Protein AF-A0A382HW34-F1 (afdb_monomer_lite)

Sequence (183 aa):
MGYIGQAPAVAGVTSSDITDGTIVNADVNASAAVDYSKLAALSDGNILVGNGSNVAVSVNPSGDVDVTNAGVFSIASDSVINADIKSDAAIVMSKTALVGGTGLTLSTNTLNVDAAQTGITSIGTQTANLAVDNGYGVVIGTDTQETISIGDGSTDLVPELQVLGTAAADSSMLLAAFSTTAT

Secondary structure (DSSP, 8-state):
----SPPPP-PPPPGGGS-TT---TTTS-TT----GGGSPPPPTT-EEEE-TTS-EEEE---SSEEE-TT--EEEPTT---TTTS-TT----GGGSS--SSSS-B-SSSS-B--S--TT-S-----TT-S---SS------TT---------SSS--------EE-SSS-EE-------S---

pLDDT: mean 72.72, std 19.9, range [37.75, 96.94]

Structure (mmCIF, N/CA/C/O backbone):
data_AF-A0A382HW34-F1
#
_entry.id   AF-A0A382HW34-F1
#
loop_
_atom_site.group_PDB
_atom_site.id
_atom_site.type_symbol
_atom_site.label_atom_id
_atom_site.label_alt_id
_atom_site.label_comp_id
_atom_site.label_asym_id
_atom_site.label_entity_id
_atom_site.label_seq_id
_atom_site.pdbx_PDB_ins_code
_atom_site.Cartn_x
_atom_site.Cartn_y
_atom_site.Cartn_z
_atom_site.occupancy
_atom_site.B_iso_or_equiv
_atom_site.auth_seq_id
_atom_site.auth_comp_id
_atom_site.auth_asym_id
_atom_site.auth_atom_id
_atom_site.pdbx_PDB_model_num
ATOM 1 N N . MET A 1 1 ? 31.964 -12.209 -73.275 1.00 54.97 1 MET A N 1
ATOM 2 C CA . MET A 1 1 ? 32.898 -12.574 -72.191 1.00 54.97 1 MET A CA 1
ATOM 3 C C . MET A 1 1 ? 32.060 -12.983 -70.993 1.00 54.97 1 MET A C 1
ATOM 5 O O . MET A 1 1 ? 31.567 -12.117 -70.287 1.00 54.97 1 MET A O 1
ATOM 9 N N . GLY A 1 2 ? 31.758 -14.278 -70.876 1.00 65.12 2 GLY A N 1
ATOM 10 C CA . GLY A 1 2 ? 30.942 -14.807 -69.782 1.00 65.12 2 GLY A CA 1
ATOM 11 C C . GLY A 1 2 ? 31.762 -14.863 -68.498 1.00 65.12 2 GLY A C 1
ATOM 12 O O . GLY A 1 2 ? 32.912 -15.297 -68.527 1.00 65.12 2 GLY A O 1
ATOM 13 N N . TYR A 1 3 ? 31.191 -14.402 -67.391 1.00 64.56 3 TYR A N 1
ATOM 14 C CA . TYR A 1 3 ? 31.808 -14.541 -66.079 1.00 64.56 3 TYR A CA 1
ATOM 15 C C . TYR A 1 3 ? 31.852 -16.034 -65.710 1.00 64.56 3 TYR A C 1
ATOM 17 O O . TYR A 1 3 ? 30.815 -16.654 -65.504 1.00 64.56 3 TYR A O 1
ATOM 25 N N . ILE A 1 4 ? 33.056 -16.612 -65.667 1.00 71.88 4 ILE A N 1
ATOM 26 C CA . ILE A 1 4 ? 33.339 -18.006 -65.265 1.00 71.88 4 ILE A CA 1
ATOM 27 C C . ILE A 1 4 ? 33.775 -18.107 -63.790 1.00 71.88 4 ILE A C 1
ATOM 29 O O . ILE A 1 4 ? 34.580 -18.959 -63.430 1.00 71.88 4 ILE A O 1
ATOM 33 N N . GLY A 1 5 ? 33.272 -17.220 -62.928 1.00 72.31 5 GLY A N 1
ATOM 34 C CA . GLY A 1 5 ? 33.543 -17.226 -61.488 1.00 72.31 5 GLY A CA 1
ATOM 35 C C . GLY A 1 5 ? 32.264 -17.456 -60.691 1.00 72.31 5 GLY A C 1
ATOM 36 O O . GLY A 1 5 ? 31.205 -16.969 -61.083 1.00 72.31 5 GLY A O 1
ATOM 37 N N . GLN A 1 6 ? 32.359 -18.197 -59.582 1.00 70.06 6 GLN A N 1
ATOM 38 C CA . GLN A 1 6 ? 31.297 -18.302 -58.577 1.00 70.06 6 GLN A CA 1
ATOM 39 C C . GLN A 1 6 ? 30.787 -16.893 -58.246 1.00 70.06 6 GLN A C 1
ATOM 41 O O . GLN A 1 6 ? 31.601 -16.002 -57.999 1.00 70.06 6 GLN A O 1
ATOM 46 N N . ALA A 1 7 ? 29.464 -16.682 -58.277 1.00 67.81 7 ALA A N 1
ATOM 47 C CA . ALA A 1 7 ? 28.874 -15.419 -57.840 1.00 67.81 7 ALA A CA 1
ATOM 48 C C . ALA A 1 7 ? 29.482 -15.060 -56.473 1.00 67.81 7 ALA A C 1
ATOM 50 O O . ALA A 1 7 ? 29.518 -15.948 -55.613 1.00 67.81 7 ALA A O 1
ATOM 51 N N . PRO A 1 8 ? 30.025 -13.841 -56.284 1.00 68.56 8 PRO A N 1
ATOM 52 C CA . PRO A 1 8 ? 30.664 -13.480 -55.028 1.00 68.56 8 PRO A CA 1
ATOM 53 C C . PRO A 1 8 ? 29.684 -13.802 -53.905 1.00 68.56 8 PRO A C 1
ATOM 55 O O . PRO A 1 8 ? 28.520 -13.397 -53.972 1.00 68.56 8 PRO A O 1
ATOM 58 N N . ALA A 1 9 ? 30.127 -14.601 -52.928 1.00 71.62 9 ALA A N 1
ATOM 59 C CA . ALA A 1 9 ? 29.347 -14.814 -51.720 1.00 71.62 9 ALA A CA 1
ATOM 60 C C . ALA A 1 9 ? 28.945 -13.425 -51.226 1.00 71.62 9 ALA A C 1
ATOM 62 O O . ALA A 1 9 ? 29.810 -12.550 -51.151 1.00 71.62 9 ALA A O 1
ATOM 63 N N . VAL A 1 10 ? 27.648 -13.199 -50.995 1.00 70.75 10 VAL A N 1
ATOM 64 C CA . VAL A 1 10 ? 27.179 -11.923 -50.452 1.00 70.75 10 VAL A CA 1
ATOM 65 C C . VAL A 1 10 ? 27.975 -11.718 -49.175 1.00 70.75 10 VAL A C 1
ATOM 67 O O . VAL A 1 10 ? 27.804 -12.475 -48.219 1.00 70.75 10 VAL A O 1
ATOM 70 N N . ALA A 1 11 ? 28.926 -10.784 -49.205 1.00 78.38 11 ALA A N 1
ATOM 71 C CA . ALA A 1 11 ? 29.699 -10.456 -48.028 1.00 78.38 11 ALA A CA 1
ATOM 72 C C . ALA A 1 11 ? 28.677 -10.063 -46.961 1.00 78.38 11 ALA A C 1
ATOM 74 O O . ALA A 1 11 ? 27.787 -9.252 -47.226 1.00 78.38 11 ALA A O 1
ATOM 75 N N . GLY A 1 12 ? 28.726 -10.728 -45.806 1.00 84.81 12 GLY A N 1
ATOM 76 C CA . GLY A 1 12 ? 27.838 -10.379 -44.707 1.00 84.81 12 GLY A CA 1
ATOM 77 C C . GLY A 1 12 ? 28.055 -8.914 -44.347 1.00 84.81 12 GLY A C 1
ATOM 78 O O . GLY A 1 12 ? 29.192 -8.451 -44.359 1.00 84.81 12 GLY A O 1
ATOM 79 N N . VAL A 1 13 ? 26.975 -8.201 -44.035 1.00 89.38 13 VAL A N 1
ATOM 80 C CA . VAL A 1 13 ? 27.084 -6.850 -43.477 1.00 89.38 13 VAL A CA 1
ATOM 81 C C . VAL A 1 13 ? 27.833 -6.955 -42.150 1.00 89.38 13 VAL A C 1
ATOM 83 O O . VAL A 1 13 ? 27.421 -7.686 -41.247 1.00 89.38 13 VAL A O 1
ATOM 86 N N . THR A 1 14 ? 28.949 -6.251 -42.048 1.00 91.00 14 THR A N 1
ATOM 87 C CA . THR A 1 14 ? 29.763 -6.118 -40.839 1.00 91.00 14 THR A CA 1
ATOM 88 C C . THR A 1 14 ? 29.490 -4.776 -40.164 1.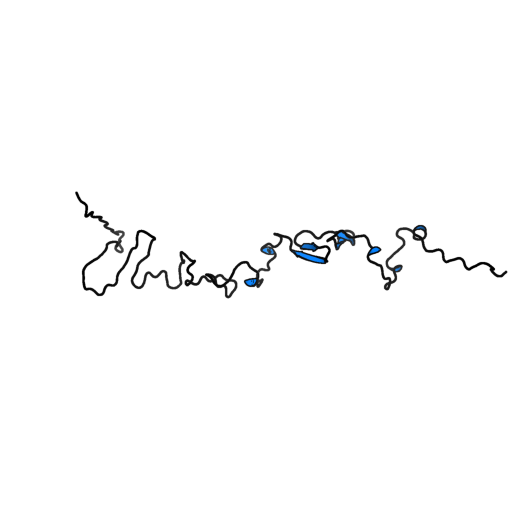00 91.00 14 THR A C 1
ATOM 90 O O . THR A 1 14 ? 28.904 -3.877 -40.763 1.00 91.00 14 THR A O 1
ATOM 93 N N . SER A 1 15 ? 29.951 -4.589 -38.923 1.00 88.69 15 SER A N 1
ATOM 94 C CA . SER A 1 15 ? 29.812 -3.295 -38.240 1.00 88.69 15 SER A CA 1
ATOM 95 C C . SER A 1 15 ? 30.482 -2.141 -38.996 1.00 88.69 15 SER A C 1
ATOM 97 O O . SER A 1 15 ? 30.024 -1.016 -38.871 1.00 88.69 15 SER A O 1
ATOM 99 N N . SER A 1 16 ? 31.523 -2.397 -39.802 1.00 90.81 16 SER A N 1
ATOM 100 C CA . SER A 1 16 ? 32.173 -1.360 -40.621 1.00 90.81 16 SER A CA 1
ATOM 101 C C . SER A 1 16 ? 31.359 -0.926 -41.839 1.00 90.81 16 SER A C 1
ATOM 103 O O . SER A 1 16 ? 31.616 0.146 -42.381 1.00 90.81 16 SER A O 1
ATOM 105 N N . ASP A 1 17 ? 30.385 -1.734 -42.265 1.00 92.56 17 ASP A N 1
ATOM 106 C CA . ASP A 1 17 ? 29.481 -1.387 -43.365 1.00 92.56 17 ASP A CA 1
ATOM 107 C C . ASP A 1 17 ? 28.319 -0.493 -42.888 1.00 92.56 17 ASP A C 1
ATOM 109 O O . ASP A 1 17 ? 27.605 0.089 -43.704 1.00 92.56 17 ASP A O 1
ATOM 113 N N . ILE A 1 18 ? 28.132 -0.362 -41.567 1.00 92.88 18 ILE A N 1
ATOM 114 C CA . ILE A 1 18 ? 27.118 0.490 -40.941 1.00 92.88 18 ILE A CA 1
ATOM 115 C C . ILE A 1 18 ? 27.802 1.771 -40.473 1.00 92.88 18 ILE A C 1
ATOM 117 O O . ILE A 1 18 ? 28.611 1.763 -39.551 1.00 92.88 18 ILE A O 1
ATOM 121 N N . THR A 1 19 ? 27.467 2.893 -41.104 1.00 94.81 19 THR A N 1
ATOM 122 C CA . THR A 1 19 ? 27.979 4.195 -40.662 1.00 94.81 19 THR A CA 1
ATOM 123 C C . THR A 1 19 ? 27.247 4.640 -39.390 1.00 94.81 19 THR A C 1
ATOM 125 O O . THR A 1 19 ? 26.013 4.634 -39.352 1.00 94.81 19 THR A O 1
ATOM 128 N N . ASP A 1 20 ? 27.988 5.054 -38.360 1.00 92.56 20 ASP A N 1
ATOM 129 C CA . ASP A 1 20 ? 27.429 5.505 -37.079 1.00 92.56 20 ASP A CA 1
ATOM 130 C C . ASP A 1 20 ? 26.340 6.576 -37.257 1.00 92.56 20 ASP A C 1
ATOM 132 O O . ASP A 1 20 ? 26.490 7.532 -38.019 1.00 92.56 20 ASP A O 1
ATOM 136 N N . GLY A 1 21 ? 25.223 6.410 -36.542 1.00 89.00 21 GLY A N 1
ATOM 137 C CA . GLY A 1 21 ? 24.107 7.362 -36.541 1.00 89.00 21 GLY A CA 1
ATOM 138 C C . GLY A 1 21 ? 23.279 7.427 -37.832 1.00 89.00 21 GLY A C 1
ATOM 139 O O . GLY A 1 21 ? 22.371 8.250 -37.905 1.00 89.00 21 GLY A O 1
ATOM 140 N N . THR A 1 22 ? 23.560 6.592 -38.842 1.00 94.50 22 THR A N 1
ATOM 141 C CA . THR A 1 22 ? 22.809 6.606 -40.116 1.00 94.50 22 THR A CA 1
ATOM 142 C C . THR A 1 22 ? 21.545 5.755 -40.107 1.00 94.50 22 THR A C 1
ATOM 144 O O . THR A 1 22 ? 20.641 6.030 -40.888 1.00 94.50 22 THR A O 1
ATOM 147 N N . ILE A 1 23 ? 21.457 4.772 -39.206 1.00 94.12 23 ILE A N 1
ATOM 148 C CA . ILE A 1 23 ? 20.256 3.952 -39.034 1.00 94.12 23 ILE A CA 1
ATOM 149 C C . ILE A 1 23 ? 19.183 4.761 -38.305 1.00 94.12 23 ILE A C 1
ATOM 151 O O . ILE A 1 23 ? 19.364 5.171 -37.156 1.00 94.12 23 ILE A O 1
ATOM 155 N N . VAL A 1 24 ? 18.044 4.941 -38.962 1.00 94.94 24 VAL A N 1
ATOM 156 C CA . VAL A 1 24 ? 16.843 5.578 -38.422 1.00 94.94 24 VAL A CA 1
ATOM 157 C C . VAL A 1 24 ? 15.692 4.573 -38.327 1.00 94.94 24 VAL A C 1
ATOM 159 O O . VAL A 1 24 ? 15.748 3.467 -38.858 1.00 94.94 24 VAL A O 1
ATOM 162 N N . ASN A 1 25 ? 14.589 4.959 -37.679 1.00 93.38 25 ASN A N 1
ATOM 163 C CA . ASN A 1 25 ? 13.413 4.089 -37.539 1.00 93.38 25 ASN A CA 1
ATOM 164 C C . ASN A 1 25 ? 12.845 3.606 -38.889 1.00 93.38 25 ASN A C 1
ATOM 166 O O . ASN A 1 25 ? 12.273 2.527 -38.954 1.00 93.38 25 ASN A O 1
ATOM 170 N N . ALA A 1 26 ? 13.006 4.390 -39.963 1.00 96.56 26 ALA A N 1
ATOM 171 C CA . ALA A 1 26 ? 12.556 4.006 -41.302 1.00 96.56 26 ALA A CA 1
ATOM 172 C C . ALA A 1 26 ? 13.349 2.828 -41.899 1.00 96.56 26 ALA A C 1
ATOM 174 O O . ALA A 1 26 ? 12.808 2.105 -42.734 1.00 96.56 26 ALA A O 1
ATOM 175 N N . ASP A 1 27 ? 14.596 2.620 -41.467 1.00 96.31 27 ASP A N 1
ATOM 176 C CA . ASP A 1 27 ? 15.432 1.506 -41.927 1.00 96.31 27 ASP A CA 1
ATOM 177 C C . ASP A 1 27 ? 15.062 0.189 -41.230 1.00 96.31 27 ASP A C 1
ATOM 179 O O . ASP A 1 27 ? 15.300 -0.900 -41.757 1.00 96.31 27 ASP A O 1
ATOM 183 N N . VAL A 1 28 ? 14.450 0.270 -40.044 1.00 95.50 28 VAL A N 1
ATOM 184 C CA . VAL A 1 28 ? 13.970 -0.898 -39.306 1.00 95.50 28 VAL A CA 1
ATOM 185 C C . VAL A 1 28 ? 12.592 -1.278 -39.832 1.00 95.50 28 VAL A C 1
ATOM 187 O O . VAL A 1 28 ? 11.605 -0.566 -39.653 1.00 95.50 28 VAL A O 1
ATOM 190 N N . ASN A 1 29 ? 12.509 -2.438 -40.483 1.00 96.69 29 ASN A N 1
ATOM 191 C CA . ASN A 1 29 ? 11.236 -2.975 -40.948 1.00 96.69 29 ASN A CA 1
ATOM 192 C C . ASN A 1 29 ? 10.256 -3.118 -39.768 1.00 96.69 29 ASN A C 1
ATOM 194 O O . ASN A 1 29 ? 10.613 -3.662 -38.727 1.00 96.69 29 ASN A O 1
ATOM 198 N N . ALA A 1 30 ? 9.002 -2.699 -39.945 1.00 95.62 30 ALA A N 1
ATOM 199 C CA . ALA A 1 30 ? 7.982 -2.782 -38.897 1.00 95.62 30 ALA A CA 1
ATOM 200 C C . ALA A 1 30 ? 7.707 -4.218 -38.395 1.00 95.62 30 ALA A C 1
ATOM 202 O O . ALA A 1 30 ? 7.209 -4.403 -37.290 1.00 95.62 30 ALA A O 1
ATOM 203 N N . SER A 1 31 ? 8.021 -5.239 -39.196 1.00 95.75 31 SER A N 1
ATOM 204 C CA . SER A 1 31 ? 7.933 -6.662 -38.846 1.00 95.75 31 SER A CA 1
ATOM 205 C C . SER A 1 31 ? 9.266 -7.263 -38.382 1.00 95.75 31 SER A C 1
ATOM 207 O O . SER A 1 31 ? 9.368 -8.483 -38.248 1.00 95.75 31 SER A O 1
ATOM 209 N N . ALA A 1 32 ? 10.305 -6.454 -38.164 1.00 96.50 32 ALA A N 1
ATOM 210 C CA . ALA A 1 32 ? 11.578 -6.943 -37.652 1.00 96.50 32 ALA A CA 1
ATOM 211 C C . ALA A 1 32 ? 11.413 -7.489 -36.223 1.00 96.50 32 ALA A C 1
ATOM 213 O O . ALA A 1 32 ? 11.028 -6.769 -35.304 1.00 96.50 32 ALA A O 1
ATOM 214 N N . ALA A 1 33 ? 11.761 -8.760 -36.023 1.00 95.69 33 ALA A N 1
ATOM 215 C CA . ALA A 1 33 ? 11.865 -9.362 -34.698 1.00 95.69 33 ALA A CA 1
ATOM 216 C C . ALA A 1 33 ? 13.237 -9.029 -34.087 1.00 95.69 33 ALA A C 1
ATOM 218 O O . ALA A 1 33 ? 14.224 -9.743 -34.287 1.00 95.69 33 ALA A O 1
ATOM 219 N N . VAL A 1 34 ? 13.324 -7.898 -33.385 1.00 94.62 34 VAL A N 1
ATOM 220 C CA . VAL A 1 34 ? 14.527 -7.530 -32.628 1.00 94.62 34 VAL A CA 1
ATOM 221 C C . VAL A 1 34 ? 14.522 -8.292 -31.306 1.00 94.62 34 VAL A C 1
ATOM 223 O O . VAL A 1 34 ? 13.777 -7.957 -30.390 1.00 94.62 34 VAL A O 1
ATOM 226 N N . AS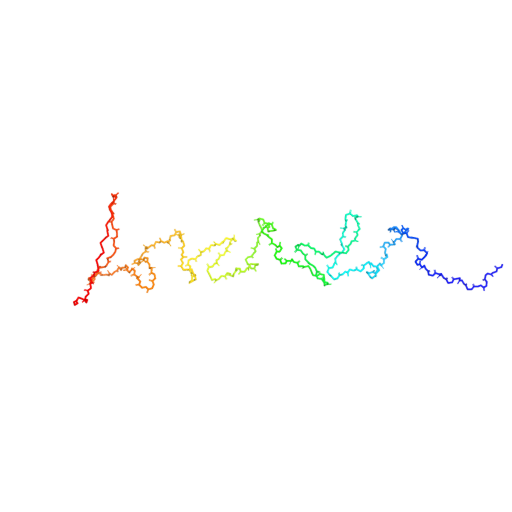P A 1 35 ? 15.344 -9.336 -31.220 1.00 94.81 35 ASP A N 1
ATOM 227 C CA . ASP A 1 35 ? 15.497 -10.122 -29.993 1.00 94.81 35 ASP A CA 1
ATOM 228 C C . ASP A 1 35 ? 15.945 -9.247 -28.816 1.00 94.81 35 ASP A C 1
ATOM 230 O O . ASP A 1 35 ? 16.795 -8.370 -28.972 1.00 94.81 35 ASP A O 1
ATOM 234 N N . TYR A 1 36 ? 15.451 -9.532 -27.608 1.00 89.44 36 TYR A N 1
ATOM 235 C CA . TYR A 1 36 ? 15.813 -8.764 -26.410 1.00 89.44 36 TYR A CA 1
ATOM 236 C C . TYR A 1 36 ? 17.315 -8.781 -26.102 1.00 89.44 36 TYR A C 1
ATOM 238 O O . TYR A 1 36 ? 17.840 -7.804 -25.582 1.00 89.44 36 TYR A O 1
ATOM 246 N N . SER A 1 37 ? 18.027 -9.847 -26.480 1.00 90.94 37 SER A N 1
ATOM 247 C CA . SER A 1 37 ? 19.488 -9.942 -26.351 1.00 90.94 37 SER A CA 1
ATOM 248 C C . SER A 1 37 ? 20.259 -8.954 -27.235 1.00 90.94 37 SER A C 1
ATOM 250 O O . SER A 1 37 ? 21.462 -8.786 -27.045 1.00 90.94 37 SER A O 1
ATOM 252 N N . LYS A 1 38 ? 19.589 -8.312 -28.201 1.00 92.25 38 LYS A N 1
ATOM 253 C CA . LYS A 1 38 ? 20.143 -7.247 -29.052 1.00 92.25 38 LYS A CA 1
ATOM 254 C C . LYS A 1 38 ? 19.898 -5.849 -28.473 1.00 92.25 38 LYS A C 1
ATOM 256 O O . LYS A 1 38 ? 20.447 -4.883 -28.996 1.00 92.25 38 LYS A O 1
ATOM 261 N N . LEU A 1 39 ? 19.079 -5.726 -27.427 1.00 91.81 39 LEU A N 1
ATOM 262 C CA . LEU A 1 39 ? 18.912 -4.484 -26.673 1.00 91.81 39 LEU A CA 1
ATOM 263 C C . LEU A 1 39 ? 20.025 -4.351 -25.624 1.00 91.81 39 LEU A C 1
ATOM 265 O O . LEU A 1 39 ? 20.738 -5.307 -25.320 1.00 91.81 39 LEU A O 1
ATOM 269 N N . ALA A 1 40 ? 20.166 -3.158 -25.045 1.00 90.50 40 ALA A N 1
ATOM 270 C CA . ALA A 1 40 ? 21.031 -2.980 -23.885 1.00 90.50 40 ALA A CA 1
ATOM 271 C C . ALA A 1 40 ? 20.553 -3.876 -22.728 1.00 90.50 40 ALA A C 1
ATOM 273 O O . ALA A 1 40 ? 19.358 -3.934 -22.436 1.00 90.50 40 ALA A O 1
ATOM 274 N N . ALA A 1 41 ? 21.491 -4.561 -22.069 1.00 91.56 41 ALA A N 1
ATOM 275 C CA . ALA A 1 41 ? 21.178 -5.410 -20.927 1.00 91.56 41 ALA A CA 1
ATOM 276 C C . ALA A 1 41 ? 20.559 -4.593 -19.779 1.00 91.56 41 ALA A C 1
ATOM 278 O O . ALA A 1 41 ? 20.967 -3.460 -19.508 1.00 91.56 41 ALA A O 1
ATOM 279 N N . LEU A 1 42 ? 19.594 -5.194 -19.085 1.00 94.38 42 LEU A N 1
ATOM 280 C CA . LEU A 1 42 ? 19.008 -4.652 -17.863 1.00 94.38 42 LEU A CA 1
ATOM 281 C C . LEU A 1 42 ? 19.597 -5.388 -16.662 1.00 94.38 42 LEU A C 1
ATOM 283 O O . LEU A 1 42 ? 19.747 -6.607 -16.701 1.00 94.38 42 LEU A O 1
ATOM 287 N N . SER A 1 43 ? 19.919 -4.647 -15.60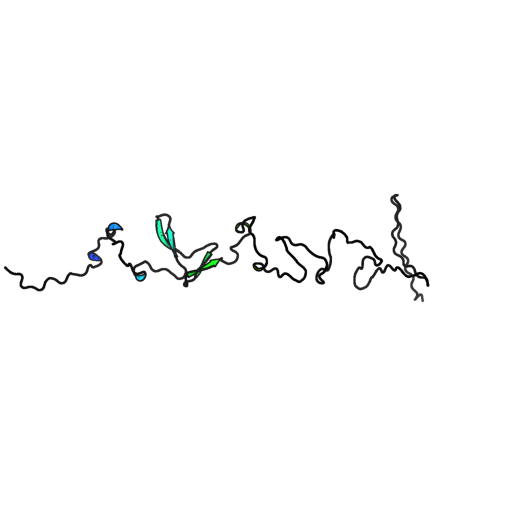4 1.00 94.50 43 SER A N 1
ATOM 288 C CA . SER A 1 43 ? 20.183 -5.252 -14.300 1.00 94.50 43 SER A CA 1
ATOM 289 C C . SER A 1 43 ? 18.890 -5.828 -13.717 1.00 94.50 43 SER A C 1
ATOM 291 O O . SER A 1 43 ? 17.793 -5.410 -14.089 1.00 94.50 43 SER A O 1
ATOM 293 N N . ASP A 1 44 ? 19.015 -6.762 -12.781 1.00 94.75 44 ASP A N 1
ATOM 294 C CA . ASP A 1 44 ? 17.882 -7.326 -12.047 1.00 94.75 44 ASP A CA 1
ATOM 295 C C . ASP A 1 44 ? 16.996 -6.231 -11.434 1.00 94.75 44 ASP A C 1
ATOM 297 O O . ASP A 1 44 ? 17.493 -5.325 -10.768 1.00 94.75 44 ASP A O 1
ATOM 301 N N . GLY A 1 45 ? 15.683 -6.325 -11.667 1.00 94.31 45 GLY A N 1
ATOM 302 C CA . GLY A 1 45 ? 14.706 -5.343 -11.180 1.00 94.31 45 GLY A CA 1
ATOM 303 C C . GLY A 1 45 ? 14.708 -4.008 -11.934 1.00 94.31 45 GLY A C 1
ATOM 304 O O . GLY A 1 45 ? 13.901 -3.131 -11.645 1.00 94.31 45 GLY A O 1
ATOM 305 N N . ASN A 1 46 ? 15.564 -3.824 -12.942 1.00 95.94 46 ASN A N 1
ATOM 306 C CA . ASN A 1 46 ? 15.517 -2.612 -13.747 1.00 95.94 46 ASN A CA 1
ATOM 307 C C . ASN A 1 46 ? 14.461 -2.711 -14.848 1.00 95.94 46 ASN A C 1
ATOM 309 O O . ASN A 1 46 ? 14.274 -3.744 -15.494 1.00 95.94 46 ASN A O 1
ATOM 313 N N . ILE A 1 47 ? 13.843 -1.571 -15.131 1.00 94.56 47 ILE A N 1
ATOM 314 C CA . ILE A 1 47 ? 12.949 -1.362 -16.266 1.00 94.56 47 ILE A CA 1
ATOM 315 C C . ILE A 1 47 ? 13.503 -0.260 -17.171 1.00 94.56 47 ILE A C 1
ATOM 317 O O . ILE A 1 47 ? 14.365 0.525 -16.771 1.00 94.56 47 ILE A O 1
ATOM 321 N N . LEU A 1 48 ? 13.005 -0.192 -18.406 1.00 95.25 48 LEU A N 1
ATOM 322 C CA . LEU A 1 48 ? 13.292 0.927 -19.298 1.00 95.25 48 LEU A CA 1
ATOM 323 C C . LEU A 1 48 ? 12.335 2.082 -19.002 1.00 95.25 48 LEU A C 1
ATOM 325 O O . LEU A 1 48 ? 11.124 1.948 -19.170 1.00 95.25 48 LEU A O 1
ATOM 329 N N . VAL A 1 49 ? 12.886 3.227 -18.614 1.00 95.12 49 VAL A N 1
ATOM 330 C CA . VAL A 1 49 ? 12.144 4.485 -18.454 1.00 95.12 49 VAL A CA 1
ATOM 331 C C . VAL A 1 49 ? 12.682 5.534 -19.417 1.00 95.12 49 VAL A C 1
ATOM 333 O O . VAL A 1 49 ? 13.850 5.501 -19.796 1.00 95.12 49 VAL A O 1
ATOM 336 N N . GLY A 1 50 ? 11.839 6.475 -19.837 1.00 96.25 50 GLY A N 1
ATOM 337 C CA . GLY A 1 50 ? 12.307 7.636 -20.591 1.00 96.25 50 GLY A CA 1
ATOM 338 C C 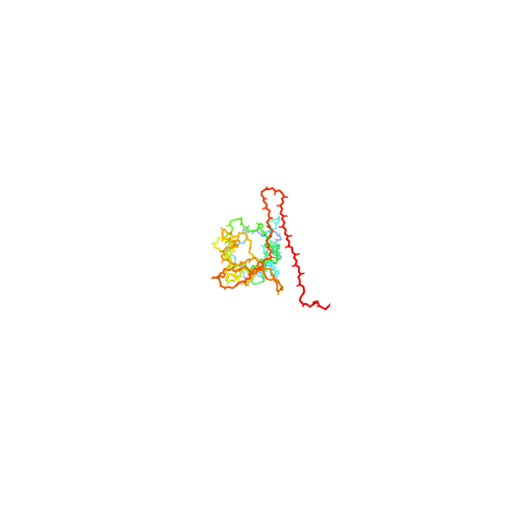. GLY A 1 50 ? 13.065 8.600 -19.679 1.00 96.25 50 GLY A C 1
ATOM 339 O O . GLY A 1 50 ? 12.615 8.885 -18.570 1.00 96.25 50 GLY A O 1
ATOM 340 N N . ASN A 1 51 ? 14.198 9.122 -20.141 1.00 94.81 51 ASN A N 1
ATOM 341 C CA . ASN A 1 51 ? 14.897 10.218 -19.468 1.00 94.81 51 ASN A CA 1
ATOM 342 C C . ASN A 1 51 ? 14.468 11.597 -20.014 1.00 94.81 51 ASN A C 1
ATOM 344 O O . ASN A 1 51 ? 13.659 11.698 -20.938 1.00 94.81 51 ASN A O 1
ATOM 348 N N . GLY A 1 52 ? 15.050 12.673 -19.471 1.00 96.25 52 GLY A N 1
ATOM 349 C CA . GLY A 1 52 ? 14.794 14.052 -19.917 1.00 96.25 52 GLY A CA 1
ATOM 350 C C . GLY A 1 52 ? 15.173 14.355 -21.376 1.00 96.25 52 GLY A C 1
ATOM 351 O O . GLY A 1 52 ? 14.778 15.394 -21.890 1.00 96.25 52 GLY A O 1
ATOM 352 N N . SER A 1 53 ? 15.892 13.449 -22.046 1.00 96.94 53 SER A N 1
ATOM 353 C CA . SER A 1 53 ? 16.230 13.514 -23.476 1.00 96.94 53 SER A CA 1
ATOM 354 C C . SER A 1 53 ? 15.369 12.577 -24.332 1.00 96.94 53 SER A C 1
ATOM 356 O O . SER A 1 53 ? 15.704 12.331 -25.489 1.00 96.94 53 SER A O 1
ATOM 358 N N . ASN A 1 54 ? 14.295 12.011 -23.768 1.00 94.25 54 ASN A N 1
ATOM 359 C CA . ASN A 1 54 ? 13.401 11.052 -24.423 1.00 94.25 54 ASN A CA 1
ATOM 360 C C . ASN A 1 54 ? 14.087 9.748 -24.875 1.00 94.25 54 ASN A C 1
ATOM 362 O O . ASN A 1 54 ? 13.601 9.071 -25.779 1.00 94.25 54 ASN A O 1
ATOM 366 N N . VAL A 1 55 ? 15.195 9.371 -24.232 1.00 93.81 55 VAL A N 1
ATOM 367 C CA . VAL A 1 55 ? 15.903 8.108 -24.483 1.00 93.81 55 VAL A CA 1
ATOM 368 C C . VAL A 1 55 ? 15.544 7.098 -23.398 1.00 93.81 55 VAL A C 1
ATOM 370 O O . VAL A 1 55 ? 15.455 7.451 -22.221 1.00 93.81 55 VAL A O 1
ATOM 373 N N . ALA A 1 56 ? 15.355 5.839 -23.796 1.00 95.75 56 ALA A N 1
ATOM 374 C CA . ALA A 1 56 ? 15.146 4.740 -22.864 1.00 95.75 56 ALA A CA 1
ATOM 375 C C . ALA A 1 56 ? 16.423 4.475 -22.051 1.00 95.75 56 ALA A C 1
ATOM 377 O O . ALA A 1 56 ? 17.499 4.266 -22.612 1.00 95.75 56 ALA A O 1
ATOM 378 N N . VAL A 1 57 ? 16.298 4.465 -20.729 1.00 95.56 57 VAL A N 1
ATOM 379 C CA . VAL A 1 57 ? 17.380 4.180 -19.786 1.00 95.56 57 VAL A CA 1
ATOM 380 C C . VAL A 1 57 ? 16.955 3.088 -18.812 1.00 95.56 57 VAL A C 1
ATOM 382 O O . VAL A 1 57 ? 15.800 3.027 -18.401 1.00 95.56 57 VAL A O 1
ATOM 385 N N . SER A 1 58 ? 17.901 2.220 -18.455 1.00 95.75 58 SER A N 1
ATOM 386 C CA . SER A 1 58 ? 17.711 1.153 -17.470 1.00 95.75 58 SER A CA 1
ATOM 387 C C . SER A 1 58 ? 17.740 1.734 -16.060 1.00 95.75 58 SER A C 1
ATOM 389 O O . SER A 1 58 ? 18.767 2.270 -15.640 1.00 95.75 58 SER A O 1
ATOM 391 N N . VAL A 1 59 ? 16.627 1.642 -15.338 1.00 95.31 59 VAL A N 1
ATOM 392 C CA . VAL A 1 59 ? 16.467 2.219 -13.998 1.00 95.31 59 VAL A CA 1
ATOM 393 C C . VAL A 1 59 ? 15.748 1.222 -13.098 1.00 95.31 59 VAL A C 1
ATOM 395 O O . VAL A 1 59 ? 14.728 0.660 -13.494 1.00 95.31 59 VAL A O 1
ATOM 398 N N . ASN A 1 60 ? 16.272 1.020 -11.889 1.00 94.12 60 ASN A N 1
ATOM 399 C CA . ASN A 1 60 ? 15.505 0.393 -10.816 1.00 94.12 60 ASN A CA 1
ATOM 400 C C . ASN A 1 60 ? 14.461 1.415 -10.322 1.00 94.12 60 ASN A C 1
ATOM 402 O O . ASN A 1 60 ? 14.868 2.536 -9.979 1.00 94.12 60 ASN A O 1
ATOM 406 N N . PRO A 1 61 ? 13.151 1.097 -10.325 1.00 94.19 61 PRO A N 1
ATOM 407 C CA . PRO A 1 61 ? 12.149 1.928 -9.671 1.00 94.19 61 PRO A CA 1
ATOM 408 C C . PRO A 1 61 ? 12.582 2.342 -8.258 1.00 94.19 61 PRO A C 1
ATOM 410 O O . PRO A 1 61 ? 13.263 1.616 -7.543 1.00 94.19 61 PRO A O 1
ATOM 413 N N . SER A 1 62 ? 12.228 3.560 -7.862 1.00 89.75 62 SER A N 1
ATOM 414 C CA . SER A 1 62 ? 12.532 4.072 -6.525 1.00 89.75 62 SER A CA 1
ATOM 415 C C . SER A 1 62 ? 11.374 4.915 -6.007 1.00 89.75 62 SER A C 1
ATOM 417 O O . SER A 1 62 ? 10.521 5.350 -6.783 1.00 89.75 62 SER A O 1
ATOM 419 N N . GLY A 1 63 ? 11.353 5.136 -4.692 1.00 92.44 63 GLY A N 1
ATOM 420 C CA . GLY A 1 63 ? 10.210 5.711 -3.992 1.00 92.44 63 GLY A CA 1
ATOM 421 C C . GLY A 1 63 ? 9.312 4.597 -3.472 1.00 92.44 63 GLY A C 1
ATOM 422 O O . GLY A 1 63 ? 9.783 3.719 -2.753 1.00 92.44 63 GLY A O 1
ATOM 423 N N . ASP A 1 64 ? 8.040 4.623 -3.852 1.00 94.81 64 ASP A N 1
ATOM 424 C CA . ASP A 1 64 ? 7.019 3.786 -3.214 1.00 94.81 64 ASP A CA 1
ATOM 425 C C . ASP A 1 64 ? 6.914 2.374 -3.784 1.00 94.81 64 ASP A C 1
ATOM 427 O O . ASP A 1 64 ? 6.262 1.515 -3.197 1.00 94.81 64 ASP A O 1
ATOM 431 N N . VAL A 1 65 ? 7.525 2.124 -4.941 1.00 95.38 65 VAL A N 1
ATOM 432 C CA . VAL A 1 65 ? 7.398 0.865 -5.677 1.00 95.38 65 VAL A CA 1
ATOM 433 C C . VAL A 1 65 ? 8.775 0.289 -5.974 1.00 95.38 65 VAL A C 1
ATOM 435 O O . VAL A 1 65 ? 9.680 1.013 -6.382 1.00 95.38 65 VAL A O 1
ATOM 438 N N . ASP A 1 66 ? 8.879 -1.028 -5.826 1.00 94.06 66 ASP A N 1
ATOM 439 C CA . ASP A 1 66 ? 10.020 -1.851 -6.225 1.00 94.06 66 ASP A CA 1
ATOM 440 C C . ASP A 1 66 ? 9.551 -2.959 -7.189 1.00 94.06 66 ASP A C 1
ATOM 442 O O . ASP A 1 66 ? 8.355 -3.283 -7.250 1.00 94.06 66 ASP A O 1
ATOM 446 N N . VAL A 1 67 ? 10.470 -3.539 -7.960 1.00 96.00 67 VAL A N 1
ATOM 447 C CA . VAL A 1 67 ? 10.190 -4.656 -8.870 1.00 96.00 67 VAL A CA 1
ATOM 448 C C . VAL A 1 67 ? 11.295 -5.705 -8.822 1.00 96.00 67 VAL A C 1
ATOM 450 O O . VAL A 1 67 ? 12.485 -5.428 -8.937 1.00 96.00 67 VAL A O 1
ATOM 453 N N . THR A 1 68 ? 10.891 -6.963 -8.682 1.00 95.25 68 THR A N 1
ATOM 454 C CA . THR A 1 68 ? 11.828 -8.095 -8.672 1.00 95.25 68 THR A CA 1
ATOM 455 C C . THR A 1 68 ? 12.236 -8.509 -10.090 1.00 95.25 68 THR A C 1
ATOM 457 O O . THR A 1 68 ? 11.550 -8.205 -11.066 1.00 95.25 68 THR A O 1
ATOM 460 N N . ASN A 1 69 ? 13.305 -9.303 -10.227 1.00 94.38 69 ASN A N 1
ATOM 461 C CA . ASN A 1 69 ? 13.719 -9.866 -11.524 1.00 94.38 69 ASN A CA 1
ATOM 462 C C . ASN A 1 69 ? 12.686 -10.827 -12.160 1.00 94.38 69 ASN A C 1
ATOM 464 O O . ASN A 1 69 ? 12.782 -11.135 -13.345 1.00 94.38 69 ASN A O 1
ATOM 468 N N . ALA A 1 70 ? 11.670 -11.251 -11.400 1.00 95.69 70 ALA A N 1
ATOM 469 C CA . ALA A 1 70 ? 10.524 -12.009 -11.895 1.00 95.69 70 ALA A CA 1
ATOM 470 C C . ALA A 1 70 ? 9.403 -11.108 -12.456 1.00 95.69 70 ALA A C 1
ATOM 472 O O . ALA A 1 70 ? 8.356 -11.612 -12.861 1.00 95.69 70 ALA A O 1
ATOM 473 N N . GLY A 1 71 ? 9.588 -9.784 -12.448 1.00 93.88 71 GLY A N 1
ATOM 474 C CA . GLY A 1 71 ? 8.594 -8.807 -12.895 1.00 93.88 71 GLY A CA 1
ATOM 475 C C . GLY A 1 71 ? 7.458 -8.565 -11.897 1.00 93.88 71 GLY A C 1
ATOM 476 O O . GLY A 1 71 ? 6.425 -8.012 -12.272 1.00 93.88 71 GLY A O 1
ATOM 477 N N . VAL A 1 72 ? 7.612 -8.986 -10.636 1.00 96.44 72 VAL A N 1
ATOM 478 C CA . VAL A 1 72 ? 6.617 -8.734 -9.582 1.00 96.44 72 VAL A CA 1
ATOM 479 C C . VAL A 1 72 ? 6.853 -7.355 -8.989 1.00 96.44 72 VAL A C 1
ATOM 481 O O . VAL A 1 72 ? 7.923 -7.121 -8.428 1.00 96.44 72 VAL A O 1
ATOM 484 N N . PHE A 1 73 ? 5.847 -6.486 -9.084 1.00 96.75 73 PHE A N 1
ATOM 485 C CA . PHE A 1 73 ? 5.827 -5.192 -8.408 1.00 96.75 73 PHE A CA 1
ATOM 486 C C . PHE A 1 73 ? 5.375 -5.335 -6.954 1.00 96.75 73 PHE A C 1
ATOM 488 O O . PHE A 1 73 ? 4.417 -6.056 -6.656 1.00 96.75 73 PHE A O 1
ATOM 495 N N . SER A 1 74 ? 6.025 -4.596 -6.065 1.00 95.44 74 SER A N 1
ATOM 496 C CA . SER A 1 74 ? 5.659 -4.470 -4.654 1.00 95.44 74 SER A CA 1
ATOM 497 C C . SER A 1 74 ? 5.688 -3.014 -4.221 1.00 95.44 74 SER A C 1
ATOM 499 O O . SER A 1 74 ? 6.420 -2.208 -4.786 1.00 95.44 74 SER A O 1
ATOM 501 N N . ILE A 1 75 ? 4.912 -2.693 -3.189 1.00 95.62 75 ILE A N 1
ATOM 502 C CA . ILE A 1 75 ? 5.039 -1.417 -2.486 1.00 95.62 75 ILE A CA 1
ATOM 503 C C . ILE A 1 75 ? 6.193 -1.553 -1.490 1.00 95.62 75 ILE A C 1
ATOM 505 O O . ILE A 1 75 ? 6.268 -2.564 -0.785 1.00 95.62 75 ILE A O 1
ATOM 509 N N . ALA A 1 76 ? 7.095 -0.577 -1.453 1.00 93.75 76 ALA A N 1
ATOM 510 C CA . ALA A 1 76 ? 8.215 -0.573 -0.525 1.00 93.75 76 ALA A CA 1
ATOM 511 C C . ALA A 1 76 ? 7.744 -0.371 0.931 1.00 93.75 76 ALA A C 1
ATOM 513 O O . ALA A 1 76 ? 6.649 0.126 1.212 1.00 93.75 76 ALA A O 1
ATOM 514 N N . SER A 1 77 ? 8.562 -0.834 1.879 1.00 90.88 77 SER A N 1
ATOM 515 C CA . SER A 1 77 ? 8.268 -0.685 3.306 1.00 90.88 77 SER A CA 1
ATOM 516 C C . SER A 1 77 ? 8.156 0.787 3.685 1.00 90.88 77 SER A C 1
ATOM 518 O O . SER A 1 77 ? 8.937 1.609 3.216 1.00 90.88 77 SER A O 1
ATOM 520 N N . ASP A 1 78 ? 7.199 1.094 4.563 1.00 90.38 78 ASP A N 1
ATOM 521 C CA . ASP A 1 78 ? 6.944 2.443 5.082 1.00 90.38 78 ASP A CA 1
ATOM 522 C C . ASP A 1 78 ? 6.608 3.503 4.010 1.00 90.38 78 ASP A C 1
ATOM 524 O O . ASP A 1 78 ? 6.579 4.694 4.313 1.00 90.38 78 ASP A O 1
ATOM 528 N N . SER A 1 79 ? 6.311 3.090 2.771 1.00 95.19 79 SER A N 1
ATOM 529 C CA . SER A 1 79 ? 5.995 4.010 1.671 1.00 95.19 79 SER A CA 1
ATOM 530 C C . SER A 1 79 ? 4.580 4.580 1.726 1.00 95.19 79 SER A C 1
ATOM 532 O O . SER A 1 79 ? 4.372 5.721 1.341 1.00 95.19 79 SER A O 1
ATOM 534 N N . VAL A 1 80 ? 3.598 3.812 2.214 1.00 94.44 80 VAL A N 1
ATOM 535 C CA . VAL A 1 80 ? 2.199 4.269 2.251 1.00 94.44 80 VAL A CA 1
ATOM 536 C C . VAL A 1 80 ? 1.975 5.190 3.445 1.00 94.44 80 VAL A C 1
ATOM 538 O O . VAL A 1 80 ? 2.012 4.749 4.598 1.00 94.44 80 VAL A O 1
ATOM 541 N N . ILE A 1 81 ? 1.656 6.449 3.166 1.00 93.12 81 ILE A N 1
ATOM 542 C CA . ILE A 1 81 ? 1.246 7.446 4.155 1.00 93.12 81 ILE A CA 1
ATOM 543 C C . ILE A 1 81 ? -0.258 7.731 4.066 1.00 93.12 81 ILE A C 1
ATOM 545 O O . ILE A 1 81 ? -0.944 7.384 3.107 1.00 93.12 81 ILE A O 1
ATOM 549 N N . ASN A 1 82 ? -0.797 8.435 5.065 1.00 89.94 82 ASN A N 1
ATOM 550 C CA . ASN A 1 82 ? -2.225 8.775 5.103 1.00 89.94 82 ASN A CA 1
ATOM 551 C C . ASN A 1 82 ? -2.699 9.574 3.877 1.00 89.94 82 ASN A C 1
ATOM 553 O O . ASN A 1 82 ? -3.863 9.467 3.511 1.00 89.94 82 ASN A O 1
ATOM 557 N N . ALA A 1 83 ? -1.824 10.377 3.259 1.00 94.38 83 ALA A N 1
ATOM 558 C CA . ALA A 1 83 ? -2.172 11.174 2.083 1.00 94.38 83 ALA A CA 1
ATOM 559 C C . ALA A 1 83 ? -2.378 10.326 0.816 1.00 94.38 83 ALA A C 1
ATOM 561 O O . ALA A 1 83 ? -3.116 10.748 -0.074 1.00 94.38 83 ALA A O 1
ATOM 562 N N . ASP A 1 84 ? -1.776 9.134 0.750 1.00 95.19 84 ASP A N 1
ATOM 563 C CA . ASP A 1 84 ? -1.949 8.207 -0.375 1.00 95.19 84 ASP A CA 1
ATOM 564 C C . ASP A 1 84 ? -3.316 7.517 -0.322 1.00 95.19 84 ASP A C 1
ATOM 566 O O . ASP A 1 84 ? -3.868 7.087 -1.339 1.00 95.19 84 ASP A O 1
ATOM 570 N N . ILE A 1 85 ? -3.896 7.429 0.876 1.00 94.12 85 ILE A N 1
ATOM 571 C CA . ILE A 1 85 ? -5.232 6.892 1.080 1.00 94.12 85 ILE A CA 1
ATOM 572 C C . ILE A 1 85 ? -6.246 7.991 0.775 1.00 94.12 85 ILE A C 1
ATOM 574 O O . ILE A 1 85 ? -6.377 8.980 1.495 1.00 94.12 85 ILE A O 1
ATOM 578 N N . LYS A 1 86 ? -7.000 7.799 -0.309 1.00 95.06 86 LYS A N 1
ATOM 579 C CA . LYS A 1 86 ? -8.090 8.700 -0.697 1.00 95.06 86 LYS A CA 1
ATOM 580 C C . LYS A 1 86 ? -9.030 8.947 0.492 1.00 95.06 86 LYS A C 1
ATOM 582 O O . LYS A 1 86 ? -9.370 8.021 1.223 1.00 95.06 86 LYS A O 1
ATOM 587 N N . SER A 1 87 ? -9.501 10.182 0.651 1.00 90.50 87 SER A N 1
ATOM 588 C CA . SER A 1 87 ? -10.313 10.593 1.809 1.00 90.50 87 SER A CA 1
ATOM 589 C C . SER A 1 87 ? -11.630 9.824 1.989 1.00 90.50 87 SER A C 1
ATOM 591 O O . SER A 1 87 ? -12.169 9.789 3.089 1.00 90.50 87 SER A O 1
ATOM 593 N N . ASP A 1 88 ? -12.152 9.214 0.927 1.00 87.38 88 ASP A N 1
ATOM 594 C CA . ASP A 1 88 ? -13.350 8.365 0.909 1.00 87.38 88 ASP A CA 1
ATOM 595 C C . ASP A 1 88 ? -13.018 6.897 0.574 1.00 87.38 88 ASP A C 1
ATOM 597 O O . ASP A 1 88 ? -13.889 6.136 0.147 1.00 87.38 88 ASP A O 1
ATOM 601 N N . ALA A 1 89 ? -11.757 6.482 0.744 1.00 92.69 89 ALA A N 1
ATOM 602 C CA . ALA A 1 89 ? -11.347 5.106 0.511 1.00 92.69 89 ALA A CA 1
ATOM 603 C C . ALA A 1 89 ? -12.108 4.150 1.441 1.00 92.69 89 ALA A C 1
ATOM 605 O O . ALA A 1 89 ? -12.010 4.217 2.667 1.00 92.69 89 ALA A O 1
ATOM 606 N N . ALA A 1 90 ? -12.819 3.194 0.848 1.00 88.38 90 ALA A N 1
ATOM 607 C CA . ALA A 1 90 ? -13.485 2.116 1.569 1.00 88.38 90 ALA A CA 1
ATOM 608 C C . ALA A 1 90 ? -12.480 1.012 1.959 1.00 88.38 90 ALA A C 1
ATOM 610 O O . ALA A 1 90 ? -12.497 -0.090 1.407 1.00 88.38 90 ALA A O 1
ATOM 611 N N . ILE A 1 91 ? -11.572 1.306 2.898 1.00 87.69 91 ILE A N 1
ATOM 612 C CA . ILE A 1 91 ? -10.625 0.312 3.425 1.00 87.69 91 ILE A CA 1
ATOM 613 C C . ILE A 1 91 ? -11.392 -0.690 4.291 1.00 87.69 91 ILE A C 1
ATOM 615 O O . ILE A 1 91 ? -11.851 -0.375 5.389 1.00 87.69 91 ILE A O 1
ATOM 619 N N . VAL A 1 92 ? -11.557 -1.905 3.773 1.00 82.56 92 VAL A N 1
ATOM 620 C CA . VAL A 1 92 ? -12.252 -2.988 4.476 1.00 82.56 92 VAL A CA 1
ATOM 621 C C . VAL A 1 92 ? -11.420 -3.437 5.679 1.00 82.56 92 VAL A C 1
ATOM 623 O O . VAL A 1 92 ? -10.210 -3.623 5.560 1.00 82.56 92 VAL A O 1
ATOM 626 N N . MET A 1 93 ? -12.063 -3.681 6.826 1.00 73.75 93 MET A N 1
ATOM 627 C CA . MET A 1 93 ? -11.389 -4.090 8.071 1.00 73.75 93 MET A CA 1
ATOM 628 C C . MET A 1 93 ? -10.459 -5.294 7.918 1.00 73.75 93 MET A C 1
ATOM 630 O O . MET A 1 93 ? -9.399 -5.324 8.523 1.00 73.75 93 MET A O 1
ATOM 634 N N . SER A 1 94 ? -10.810 -6.264 7.068 1.00 80.06 94 SER A N 1
ATOM 635 C CA . SER A 1 94 ? -9.979 -7.449 6.813 1.00 80.06 94 SER A CA 1
ATOM 636 C C . SER A 1 94 ? -8.609 -7.133 6.193 1.00 80.06 94 SER A C 1
ATOM 638 O O . SER A 1 94 ? -7.818 -8.045 5.968 1.00 80.06 94 SER A O 1
ATOM 640 N N . LYS A 1 95 ? -8.349 -5.873 5.826 1.00 84.25 95 LYS A N 1
ATOM 641 C CA . LYS A 1 95 ? -7.061 -5.374 5.328 1.00 84.25 95 LYS A CA 1
ATOM 642 C C . LYS A 1 95 ? -6.241 -4.645 6.399 1.00 84.25 95 LYS A C 1
ATOM 644 O O . LYS A 1 95 ? -5.135 -4.215 6.096 1.00 84.25 95 LYS A O 1
ATOM 649 N N . THR A 1 96 ? -6.746 -4.509 7.624 1.00 81.88 96 THR A N 1
ATOM 650 C CA . THR A 1 96 ? -6.012 -3.955 8.770 1.00 81.88 96 THR A CA 1
ATOM 651 C C . THR A 1 96 ? -5.691 -5.065 9.780 1.00 81.88 96 THR A C 1
ATOM 653 O O . THR A 1 96 ? -6.168 -6.191 9.653 1.00 81.88 96 THR A O 1
ATOM 656 N N . ALA A 1 97 ? -4.880 -4.765 10.799 1.00 74.44 97 ALA A N 1
ATOM 657 C CA . ALA A 1 97 ? -4.602 -5.698 11.900 1.00 74.44 97 ALA A CA 1
ATOM 658 C C . ALA A 1 97 ? -5.759 -5.810 12.917 1.00 74.44 97 ALA A C 1
ATOM 660 O O . ALA A 1 97 ? -5.641 -6.517 13.918 1.00 74.44 97 ALA A O 1
ATOM 661 N N . LEU A 1 98 ? -6.866 -5.094 12.696 1.00 70.00 98 LEU A N 1
ATOM 662 C CA . LEU A 1 98 ? -8.005 -5.089 13.601 1.00 70.00 98 LEU A CA 1
ATOM 663 C C . LEU A 1 98 ? -8.840 -6.361 13.409 1.00 70.00 98 LEU A C 1
ATOM 665 O O . LEU A 1 98 ? -9.534 -6.522 12.407 1.00 70.00 98 LEU A O 1
ATOM 669 N N . VAL A 1 99 ? -8.788 -7.262 14.390 1.00 66.44 99 VAL A N 1
ATOM 670 C CA . VAL A 1 99 ? -9.582 -8.497 14.400 1.00 66.44 99 VAL A CA 1
ATOM 671 C C . VAL A 1 99 ? -10.922 -8.226 15.088 1.00 66.44 99 VAL A C 1
ATOM 673 O O . VAL A 1 99 ? -10.966 -7.916 16.276 1.00 66.44 99 VAL A O 1
ATOM 676 N N . GLY A 1 100 ? -12.026 -8.328 14.345 1.00 59.28 100 GLY A N 1
ATOM 677 C CA . GLY A 1 100 ? -13.370 -8.239 14.921 1.00 59.28 100 GLY A CA 1
ATOM 678 C C . GLY A 1 100 ? -13.698 -9.464 15.782 1.00 59.28 100 GLY A C 1
ATOM 679 O O . GLY A 1 100 ? -13.306 -10.578 15.441 1.00 59.28 100 GLY A O 1
ATOM 680 N N . GLY A 1 101 ? -14.446 -9.268 16.875 1.00 59.84 101 GLY A N 1
ATOM 681 C CA . GLY A 1 101 ? -14.998 -10.378 17.670 1.00 59.84 101 GLY A CA 1
ATOM 682 C C . GLY A 1 101 ? -14.529 -10.516 19.124 1.00 59.84 101 GLY A C 1
ATOM 683 O O . GLY A 1 101 ? -14.920 -11.480 19.773 1.00 59.84 101 GLY A O 1
ATOM 684 N N . THR A 1 102 ? -13.776 -9.560 19.680 1.00 50.75 102 THR A N 1
ATOM 685 C CA . THR A 1 102 ? -13.447 -9.498 21.124 1.00 50.75 102 THR A CA 1
ATOM 686 C C . THR A 1 102 ? -13.350 -8.047 21.625 1.00 50.75 102 THR A C 1
ATOM 688 O O . THR A 1 102 ? -12.266 -7.594 21.977 1.00 50.75 102 THR A O 1
ATOM 691 N N . GLY A 1 103 ? -14.436 -7.265 21.619 1.00 52.75 103 GLY A N 1
ATOM 692 C CA . GLY A 1 103 ? -14.403 -5.891 22.173 1.00 52.75 103 GLY A CA 1
ATOM 693 C C . GLY A 1 103 ? -14.844 -4.787 21.224 1.00 52.75 103 GLY A C 1
ATOM 694 O O . GLY A 1 103 ? -15.236 -3.707 21.651 1.00 52.75 103 GLY A O 1
ATOM 695 N N . LEU A 1 104 ? -14.680 -5.025 19.924 1.00 62.53 104 LEU A N 1
ATOM 696 C CA . LEU A 1 104 ? -14.699 -3.983 18.905 1.00 62.53 104 LEU A CA 1
ATOM 697 C C . LEU A 1 104 ? -15.524 -4.445 17.693 1.00 62.53 104 LEU A C 1
ATOM 699 O O . LEU A 1 104 ? -15.202 -5.465 17.077 1.00 62.53 104 LEU A O 1
ATOM 703 N N . THR A 1 105 ? -16.555 -3.668 17.338 1.00 61.28 105 THR A N 1
ATOM 704 C CA . THR A 1 105 ? -17.387 -3.833 16.132 1.00 61.28 105 THR A CA 1
ATOM 705 C C . THR A 1 105 ? -17.352 -2.533 15.321 1.00 61.28 105 THR A C 1
ATOM 707 O O . THR A 1 105 ? -17.621 -1.465 15.865 1.00 61.28 105 THR A O 1
ATOM 710 N N . LEU A 1 106 ? -17.042 -2.591 14.019 1.00 63.47 106 LEU A N 1
ATOM 711 C CA . LEU A 1 106 ? -17.147 -1.436 13.114 1.00 63.47 106 LEU A CA 1
ATOM 712 C C . LEU A 1 106 ? -18.119 -1.774 11.980 1.00 63.47 106 LEU A C 1
ATOM 714 O O . LEU A 1 106 ? -17.769 -2.504 11.056 1.00 63.47 106 LEU A O 1
ATOM 718 N N . SER A 1 107 ? -19.339 -1.241 12.020 1.00 54.81 107 SER A N 1
ATOM 719 C CA . SER A 1 107 ? -20.330 -1.448 10.951 1.00 54.81 107 SER A CA 1
ATOM 720 C C . SER A 1 107 ? -20.238 -0.410 9.823 1.00 54.81 107 SER A C 1
ATOM 722 O O . SER A 1 107 ? -20.806 -0.626 8.756 1.00 54.81 107 SER A O 1
ATOM 724 N N . THR A 1 108 ? -19.505 0.693 10.026 1.00 56.50 108 THR A N 1
ATOM 725 C CA . THR A 1 108 ? -19.448 1.841 9.094 1.00 56.50 108 THR A CA 1
ATOM 726 C C . THR A 1 108 ? -18.057 2.480 8.981 1.00 56.50 108 THR A C 1
ATOM 728 O O . THR A 1 108 ? -17.951 3.692 8.819 1.00 56.50 108 THR A O 1
ATOM 731 N N . ASN A 1 109 ? -16.973 1.711 9.151 1.00 60.94 109 ASN A N 1
ATOM 732 C CA . ASN A 1 109 ? -15.604 2.241 9.337 1.00 60.94 109 ASN A CA 1
ATOM 733 C C . ASN A 1 109 ? -15.439 3.121 10.597 1.00 60.94 109 ASN A C 1
ATOM 735 O O . ASN A 1 109 ? -14.410 3.763 10.783 1.00 60.94 109 ASN A O 1
ATOM 739 N N . THR A 1 110 ? -16.435 3.133 11.482 1.00 54.31 110 THR A N 1
ATOM 740 C CA . THR A 1 110 ? -16.439 3.866 12.750 1.00 54.31 110 THR A CA 1
ATOM 741 C C . THR A 1 110 ? -16.367 2.866 13.895 1.00 54.31 110 THR A C 1
ATOM 743 O O . THR A 1 110 ? -17.086 1.866 13.874 1.00 54.31 110 THR A O 1
ATOM 746 N N . LEU A 1 111 ? -15.481 3.103 14.867 1.00 64.88 111 LEU A N 1
ATOM 747 C CA . LEU A 1 111 ? -15.371 2.269 16.059 1.00 64.88 111 LEU A CA 1
ATOM 748 C C . LEU A 1 111 ? -16.526 2.572 17.015 1.00 64.88 111 LEU A C 1
ATOM 750 O O . LEU A 1 111 ? -16.492 3.562 17.742 1.00 64.88 111 LEU A O 1
ATOM 754 N N . ASN A 1 112 ? -17.522 1.690 17.025 1.00 57.09 112 ASN A N 1
ATOM 755 C CA . ASN A 1 112 ? -18.583 1.703 18.020 1.00 57.09 112 ASN A CA 1
ATOM 756 C C . ASN A 1 112 ? -18.205 0.695 19.119 1.00 57.09 112 ASN A C 1
ATOM 758 O O . ASN A 1 112 ? -18.126 -0.507 18.868 1.00 57.09 112 ASN A O 1
ATOM 762 N N . VAL A 1 113 ? -17.922 1.188 20.325 1.00 61.03 113 VAL A N 1
ATOM 763 C CA . VAL A 1 113 ? -17.609 0.362 21.504 1.00 61.03 113 VAL A CA 1
ATOM 764 C C . VAL A 1 113 ? -18.928 -0.065 22.157 1.00 61.03 113 VAL A C 1
ATOM 766 O O . VAL A 1 113 ? -19.687 0.795 22.598 1.00 61.03 113 VAL A O 1
ATOM 769 N N . ASP A 1 114 ? -19.209 -1.372 22.189 1.00 53.25 114 ASP A N 1
ATOM 770 C CA . ASP A 1 114 ? -20.391 -1.976 22.829 1.00 53.25 114 ASP A CA 1
ATOM 771 C C . ASP A 1 114 ? -19.974 -2.645 24.155 1.00 53.25 114 ASP A C 1
ATOM 773 O O . ASP A 1 114 ? -18.933 -3.289 24.235 1.00 53.25 114 ASP A O 1
ATOM 777 N N . ALA A 1 115 ? -20.749 -2.473 25.222 1.00 48.88 115 ALA A N 1
ATOM 778 C CA . ALA A 1 115 ? -20.327 -2.659 26.617 1.00 48.88 115 ALA A CA 1
ATOM 779 C C . ALA A 1 115 ? -20.147 -4.122 27.092 1.00 48.88 115 ALA A C 1
ATOM 781 O O . ALA A 1 115 ? -19.912 -4.365 28.274 1.00 48.88 115 ALA A O 1
ATOM 782 N N . ALA A 1 116 ? -20.261 -5.116 26.207 1.00 48.81 116 ALA A N 1
ATOM 783 C CA . ALA A 1 116 ? -20.410 -6.531 26.566 1.00 48.81 116 ALA A CA 1
ATOM 784 C C . ALA A 1 116 ? -19.111 -7.374 26.556 1.00 48.81 116 ALA A C 1
ATOM 786 O O . ALA A 1 116 ? -19.186 -8.604 26.561 1.00 48.81 116 ALA A O 1
ATOM 787 N N . GLN A 1 117 ? -17.915 -6.772 26.525 1.00 51.44 117 GLN A N 1
ATOM 788 C CA . GLN A 1 117 ? -16.645 -7.519 26.469 1.00 51.44 117 GLN A CA 1
ATOM 789 C C . GLN A 1 117 ? -15.757 -7.354 27.709 1.00 51.44 117 GLN A C 1
ATOM 791 O O . GLN A 1 117 ? -15.485 -6.256 28.181 1.00 51.44 117 GLN A O 1
ATOM 796 N N . THR A 1 118 ? -15.222 -8.480 28.189 1.00 46.91 118 THR A N 1
ATOM 797 C CA . THR A 1 118 ? -14.480 -8.635 29.455 1.00 46.91 118 THR A CA 1
ATOM 798 C C . THR A 1 118 ? -13.051 -8.067 29.457 1.00 46.91 118 THR A C 1
ATOM 800 O O . THR A 1 118 ? -12.342 -8.219 30.446 1.00 46.91 118 THR A O 1
ATOM 803 N N . GLY A 1 119 ? -12.602 -7.449 28.358 1.00 52.25 119 GLY A N 1
ATOM 804 C CA . GLY A 1 119 ? -11.288 -6.796 28.233 1.00 52.25 119 GLY A CA 1
ATOM 805 C C . GLY A 1 119 ? -11.314 -5.274 28.428 1.00 52.25 119 GLY A C 1
ATOM 806 O O . GLY A 1 119 ? -10.258 -4.646 28.438 1.00 52.25 119 GLY A O 1
ATOM 807 N N . ILE A 1 120 ? -12.502 -4.679 28.575 1.00 58.41 120 ILE A N 1
ATOM 808 C CA . ILE A 1 120 ? -12.693 -3.253 28.850 1.00 58.41 120 ILE A CA 1
ATOM 809 C C . ILE A 1 120 ? -12.752 -3.067 30.377 1.00 58.41 120 ILE A C 1
ATOM 811 O O . ILE A 1 120 ? -13.718 -3.475 31.013 1.00 58.41 120 ILE A O 1
ATOM 815 N N . THR A 1 121 ? -11.718 -2.477 30.984 1.00 53.16 121 THR A N 1
ATOM 816 C CA . THR A 1 121 ? -11.639 -2.252 32.446 1.00 53.16 121 THR A CA 1
ATOM 817 C C . THR A 1 121 ? -12.237 -0.915 32.906 1.00 53.16 121 THR A C 1
ATOM 819 O O . THR A 1 121 ? -12.377 -0.691 34.106 1.00 53.16 121 THR A O 1
ATOM 822 N N . SER A 1 122 ? -12.641 -0.043 31.974 1.00 53.66 122 SER A N 1
ATOM 823 C CA . SER A 1 122 ? -13.551 1.087 32.207 1.00 53.66 122 SER A CA 1
ATOM 824 C C . SER A 1 122 ? -14.264 1.496 30.912 1.00 53.66 122 SER A C 1
ATOM 826 O O . SER A 1 122 ? -13.705 1.396 29.820 1.00 53.66 122 SER A O 1
ATOM 828 N N . ILE A 1 123 ? -15.512 1.956 31.032 1.00 58.41 123 ILE A N 1
ATOM 829 C CA . ILE A 1 123 ? -16.360 2.416 29.924 1.00 58.41 123 ILE A CA 1
ATOM 830 C C . ILE A 1 123 ? -16.704 3.885 30.216 1.00 58.41 123 ILE A C 1
ATOM 832 O O . ILE A 1 123 ? -17.141 4.197 31.320 1.00 58.41 123 ILE A O 1
ATOM 836 N N . GLY A 1 124 ? -16.467 4.805 29.276 1.00 63.91 124 GLY A N 1
ATOM 837 C CA . GLY A 1 124 ? -16.911 6.205 29.402 1.00 63.91 124 GLY A CA 1
ATOM 838 C C . GLY A 1 124 ? -18.440 6.362 29.286 1.00 63.91 124 GLY A C 1
ATOM 839 O O . GLY A 1 124 ? -19.167 5.375 29.273 1.00 63.91 124 GLY A O 1
ATOM 840 N N . THR A 1 125 ? -18.944 7.598 29.172 1.00 51.72 125 THR A N 1
ATOM 841 C CA . THR A 1 125 ? -20.385 7.947 29.160 1.00 51.72 125 THR A CA 1
ATOM 842 C C . THR A 1 125 ? -21.217 7.138 28.151 1.00 51.72 125 THR A C 1
ATOM 844 O O . THR A 1 125 ? -21.208 7.418 26.954 1.00 51.72 125 THR A O 1
ATOM 847 N N . GLN A 1 126 ? -21.984 6.166 28.647 1.00 53.72 126 GLN A N 1
ATOM 848 C CA . GLN A 1 126 ? -22.946 5.371 27.875 1.00 53.72 126 GLN A CA 1
ATOM 849 C C . GLN A 1 126 ? -24.311 6.079 27.842 1.00 53.72 126 GLN A C 1
ATOM 851 O O . GLN A 1 126 ? -24.715 6.664 28.849 1.00 53.72 1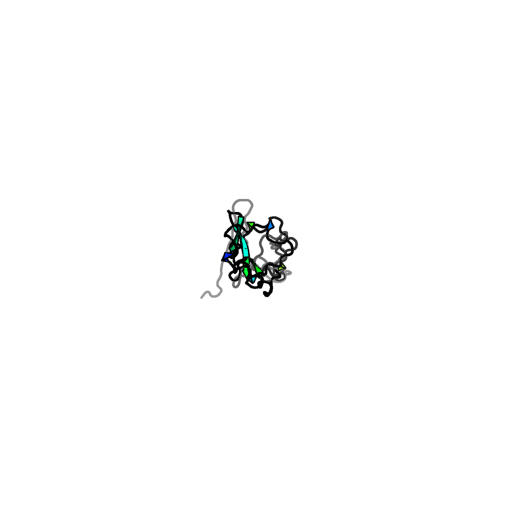26 GLN A O 1
ATOM 856 N N . THR A 1 127 ? -25.053 6.000 26.729 1.00 48.75 127 THR A N 1
ATOM 857 C CA . THR A 1 127 ? -26.330 6.727 26.514 1.00 48.75 127 THR A CA 1
ATOM 858 C C . THR A 1 127 ? -27.430 6.406 27.535 1.00 48.75 127 THR A C 1
ATOM 860 O O . THR A 1 127 ? -28.384 7.166 27.650 1.00 48.75 127 THR A O 1
ATOM 863 N N . ALA A 1 128 ? -27.272 5.355 28.335 1.00 48.97 128 ALA A N 1
ATOM 864 C CA . ALA A 1 128 ? -27.946 5.216 29.620 1.00 48.97 128 ALA A CA 1
ATOM 865 C C . ALA A 1 128 ? -27.224 4.153 30.450 1.00 48.97 128 ALA A C 1
ATOM 867 O O . ALA A 1 128 ? -27.791 3.095 30.671 1.00 48.97 128 ALA A O 1
ATOM 868 N N . ASN A 1 129 ? -25.941 4.364 30.771 1.00 54.94 129 ASN A N 1
ATOM 869 C CA . ASN A 1 129 ? -25.387 4.013 32.082 1.00 54.94 129 ASN A CA 1
ATOM 870 C C . ASN A 1 129 ? -23.855 4.194 32.147 1.00 54.94 129 ASN A C 1
ATOM 872 O O . ASN A 1 129 ? -23.082 3.294 31.852 1.00 54.94 129 ASN A O 1
ATOM 876 N N . LEU A 1 130 ? -23.394 5.272 32.761 1.00 54.25 130 LEU A N 1
ATOM 877 C CA . LEU A 1 130 ? -23.160 5.044 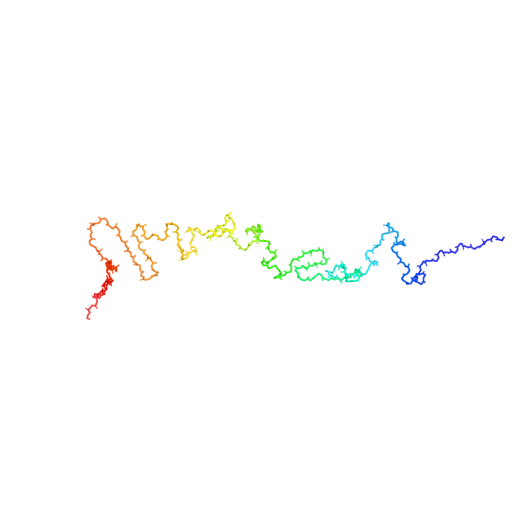34.182 1.00 54.25 130 LEU A CA 1
ATOM 878 C C . LEU A 1 130 ? -24.434 5.525 34.879 1.00 54.25 130 LEU A C 1
ATOM 880 O O . LEU A 1 130 ? -24.544 6.703 35.190 1.00 54.25 130 LEU A O 1
ATOM 884 N N . ALA A 1 131 ? -25.433 4.661 35.050 1.00 51.38 131 ALA A N 1
ATOM 885 C CA . ALA A 1 131 ? -26.406 4.865 36.101 1.00 51.38 131 ALA A CA 1
ATOM 886 C C . ALA A 1 131 ? -26.067 3.791 37.104 1.00 51.38 131 ALA A C 1
ATOM 888 O O . ALA A 1 131 ? -26.138 2.587 36.848 1.00 51.38 131 ALA A O 1
ATOM 889 N N . VAL A 1 132 ? -25.613 4.300 38.233 1.00 53.12 132 VAL A N 1
ATOM 890 C CA . VAL A 1 132 ? -25.691 3.648 39.520 1.00 53.12 132 VAL A CA 1
ATOM 891 C C . VAL A 1 132 ? -27.188 3.497 39.808 1.00 53.12 132 VAL A C 1
ATOM 893 O O . VAL A 1 132 ? -27.765 4.311 40.517 1.00 53.12 132 VAL A O 1
ATOM 896 N N . ASP A 1 133 ? -27.864 2.561 39.145 1.00 47.72 133 ASP A N 1
ATOM 897 C CA . ASP A 1 133 ? -29.308 2.395 39.294 1.00 47.72 133 ASP A CA 1
ATOM 898 C C . ASP A 1 133 ? -29.698 0.920 39.165 1.00 47.72 133 ASP A C 1
ATOM 900 O O . ASP A 1 133 ? -29.774 0.360 38.071 1.00 47.72 133 ASP A O 1
ATOM 904 N N . ASN A 1 134 ? -29.846 0.324 40.353 1.00 49.62 134 ASN A N 1
ATOM 905 C CA . ASN A 1 134 ? -30.599 -0.875 40.757 1.00 49.62 134 ASN A CA 1
ATOM 906 C C . ASN A 1 134 ? -29.972 -1.633 41.949 1.00 49.62 134 ASN A C 1
ATOM 908 O O . ASN A 1 134 ? -30.371 -2.759 42.239 1.00 49.62 134 ASN A O 1
ATOM 912 N N . GLY A 1 135 ? -29.092 -0.984 42.721 1.00 51.94 135 GLY A N 1
ATOM 913 C CA . GLY A 1 135 ? -28.943 -1.312 44.144 1.00 51.94 135 GLY A CA 1
ATOM 914 C C . GLY A 1 135 ? -27.540 -1.620 44.650 1.00 51.94 135 GLY A C 1
ATOM 915 O O . GLY A 1 135 ? -27.422 -1.823 45.847 1.00 51.94 135 GLY A O 1
ATOM 916 N N . TYR A 1 136 ? -26.492 -1.598 43.817 1.00 50.19 136 TYR A N 1
ATOM 917 C CA . TYR A 1 136 ? -25.096 -1.754 44.260 1.00 50.19 136 TYR A CA 1
ATOM 918 C C . TYR A 1 136 ? -24.230 -0.613 43.683 1.00 50.19 136 TYR A C 1
ATOM 920 O O . TYR A 1 136 ? -24.321 -0.317 42.494 1.00 50.19 136 TYR A O 1
ATOM 928 N N . GLY A 1 137 ? -23.466 0.085 44.532 1.00 53.66 137 GLY A N 1
ATOM 929 C CA . GLY A 1 137 ? -22.735 1.324 44.217 1.00 53.66 137 GLY A CA 1
ATOM 930 C C . GLY A 1 137 ? -21.491 1.166 43.327 1.00 53.66 137 GLY A C 1
ATOM 931 O O . GLY A 1 137 ? -21.269 0.139 42.688 1.00 53.66 137 GLY A O 1
ATOM 932 N N . VAL A 1 138 ? -20.661 2.215 43.275 1.00 68.00 138 VAL A N 1
ATOM 933 C CA . VAL A 1 138 ? -19.401 2.246 42.507 1.00 68.00 138 VAL A CA 1
ATOM 934 C C . VAL A 1 138 ? -18.347 1.378 43.207 1.00 68.00 138 VAL A C 1
ATOM 936 O O . VAL A 1 138 ? -17.846 1.736 44.268 1.00 68.00 138 VAL A O 1
ATOM 939 N N . VAL A 1 139 ? -17.975 0.242 42.614 1.00 57.38 139 VAL A N 1
ATOM 940 C CA . VAL A 1 139 ? -16.959 -0.660 43.184 1.00 57.38 139 VAL A CA 1
ATOM 941 C C . VAL A 1 139 ? -15.549 -0.188 42.813 1.00 57.38 139 VAL A C 1
ATOM 943 O O . VAL A 1 139 ? -15.143 -0.261 41.654 1.00 57.38 139 VAL A O 1
ATOM 946 N N . ILE A 1 140 ? -14.786 0.268 43.809 1.00 58.50 140 ILE A N 1
ATOM 947 C CA . ILE A 1 140 ? -13.333 0.483 43.730 1.00 58.50 140 ILE A CA 1
ATOM 948 C C . ILE A 1 140 ? -12.654 -0.836 44.166 1.00 58.50 140 ILE A C 1
ATOM 950 O O . ILE A 1 140 ? -13.201 -1.572 44.974 1.00 58.50 140 ILE A O 1
ATOM 954 N N . GLY A 1 141 ? -11.531 -1.214 43.552 1.00 43.91 141 GLY A N 1
ATOM 955 C CA . GLY A 1 141 ? -10.938 -2.561 43.643 1.00 43.91 141 GLY A CA 1
ATOM 956 C C . GLY A 1 141 ? -10.398 -3.030 45.014 1.00 43.91 141 GLY A C 1
ATOM 957 O O . GLY A 1 141 ? -10.728 -2.515 46.074 1.00 43.91 141 GLY A O 1
ATOM 958 N N . THR A 1 142 ? -9.529 -4.044 44.959 1.00 37.75 142 THR A N 1
ATOM 959 C CA . THR A 1 142 ? -9.586 -5.331 45.692 1.00 37.75 142 THR A CA 1
ATOM 960 C C . THR A 1 142 ? -9.559 -5.371 47.223 1.00 37.75 142 THR A C 1
ATOM 962 O O . THR A 1 142 ? -9.643 -6.475 47.742 1.00 37.75 142 THR A O 1
ATOM 965 N N . ASP A 1 143 ? -9.532 -4.251 47.943 1.00 41.72 143 ASP A N 1
ATOM 966 C CA . ASP A 1 143 ? -9.642 -4.249 49.416 1.00 41.72 143 ASP A CA 1
ATOM 967 C C . ASP A 1 143 ? -10.668 -3.239 49.973 1.00 41.72 143 ASP A C 1
ATOM 969 O O . ASP A 1 143 ? -10.790 -3.105 51.189 1.00 41.72 143 ASP A O 1
ATOM 973 N N . THR A 1 144 ? -11.460 -2.557 49.132 1.00 41.97 144 THR A N 1
ATOM 974 C CA . THR A 1 144 ? -12.556 -1.686 49.610 1.00 41.97 144 THR A CA 1
ATOM 975 C C . THR A 1 144 ? -13.756 -1.688 48.663 1.00 41.97 144 THR A C 1
ATOM 977 O O . THR A 1 144 ? -13.756 -0.993 47.652 1.00 41.97 144 THR A O 1
ATOM 980 N N . GLN A 1 145 ? -14.807 -2.429 49.020 1.00 44.53 145 GLN A N 1
ATOM 981 C CA . GLN A 1 145 ? -16.077 -2.480 48.293 1.00 44.53 145 GLN A CA 1
ATOM 982 C C . GLN A 1 145 ? -17.145 -1.688 49.067 1.00 44.53 145 GLN A C 1
ATOM 984 O O . GLN A 1 145 ? -17.405 -1.992 50.229 1.00 44.53 145 GLN A O 1
ATOM 989 N N . GLU A 1 146 ? -17.765 -0.682 48.441 1.00 57.88 146 GLU A N 1
ATOM 990 C CA . GLU A 1 146 ? -18.971 -0.025 48.966 1.00 57.88 146 GLU A CA 1
ATOM 991 C C . GLU A 1 146 ? -20.209 -0.790 48.473 1.00 57.88 146 GLU A C 1
ATOM 993 O O . GLU A 1 146 ? -20.662 -0.634 47.337 1.00 57.88 146 GLU A O 1
ATOM 998 N N . THR A 1 147 ? -20.736 -1.673 49.319 1.00 47.56 147 THR A N 1
ATOM 999 C CA . THR A 1 147 ? -21.928 -2.480 49.024 1.00 47.56 147 THR A CA 1
ATOM 1000 C C . THR A 1 147 ? -23.183 -1.764 49.528 1.00 47.56 147 THR A C 1
ATOM 1002 O O . THR A 1 147 ? -23.427 -1.708 50.730 1.00 47.56 147 THR A O 1
ATOM 1005 N N . ILE A 1 148 ? -24.008 -1.251 48.610 1.00 56.81 148 ILE A N 1
ATOM 1006 C CA . ILE A 1 148 ? -25.369 -0.759 48.893 1.00 56.81 148 ILE A CA 1
ATOM 1007 C C . ILE A 1 148 ? -26.305 -1.982 48.870 1.00 56.81 148 ILE A C 1
ATOM 1009 O O . ILE A 1 148 ? -26.120 -2.871 48.053 1.00 56.81 148 ILE A O 1
ATOM 1013 N N . SER A 1 149 ? -27.248 -2.110 49.803 1.00 55.75 149 SER A N 1
ATOM 1014 C CA . SER A 1 149 ? -28.129 -3.284 49.928 1.00 55.75 149 SER A CA 1
ATOM 1015 C C . SER A 1 149 ? -29.591 -2.853 49.900 1.00 55.75 149 SER A C 1
ATOM 1017 O O . SER A 1 149 ? -29.956 -1.889 50.569 1.00 55.75 149 SER A O 1
ATOM 1019 N N . ILE A 1 150 ? -30.439 -3.596 49.185 1.00 47.03 150 ILE A N 1
ATOM 1020 C CA . ILE A 1 150 ? -31.903 -3.529 49.310 1.00 47.03 150 ILE A CA 1
ATOM 1021 C C . ILE A 1 150 ? -32.420 -4.791 50.017 1.00 47.03 150 ILE A C 1
ATOM 1023 O O . ILE A 1 150 ? -33.092 -5.632 49.428 1.00 47.03 150 ILE A O 1
ATOM 1027 N N . GLY A 1 151 ? -32.047 -4.965 51.286 1.00 48.00 151 GLY A N 1
ATOM 1028 C CA . GLY A 1 151 ? -32.576 -6.042 52.126 1.00 48.00 151 GLY A CA 1
ATOM 1029 C C . GLY A 1 151 ? -34.041 -5.802 52.512 1.00 48.00 151 GLY A C 1
ATOM 1030 O O . GLY A 1 151 ? -34.416 -4.696 52.896 1.00 48.00 151 GLY A O 1
ATOM 1031 N N . ASP A 1 152 ? -34.853 -6.855 52.473 1.00 46.12 152 ASP A N 1
ATOM 1032 C CA . ASP A 1 152 ? -36.289 -6.926 52.791 1.00 46.12 152 ASP A CA 1
ATOM 1033 C C . ASP A 1 152 ? -36.626 -6.831 54.300 1.00 46.12 152 ASP A C 1
ATOM 1035 O O . ASP A 1 152 ? -37.652 -7.326 54.767 1.00 46.12 152 ASP A O 1
ATOM 1039 N N . GLY A 1 153 ? -35.813 -6.091 55.059 1.00 49.53 153 GLY A N 1
ATOM 1040 C CA . GLY A 1 153 ? -36.268 -5.426 56.280 1.00 49.53 153 GLY A CA 1
ATOM 1041 C C . GLY A 1 153 ? -36.426 -6.269 57.549 1.00 49.53 153 GLY A C 1
ATOM 1042 O O . GLY A 1 153 ? -37.294 -5.927 58.348 1.00 49.53 153 GLY A O 1
ATOM 1043 N N . SER A 1 154 ? -35.615 -7.311 57.798 1.00 47.91 154 SER A N 1
ATOM 1044 C CA . SER A 1 154 ? -35.778 -8.111 59.034 1.00 47.91 154 SER A CA 1
ATOM 1045 C C . SER A 1 154 ? -34.663 -8.088 60.088 1.00 47.91 154 SER A C 1
ATOM 1047 O O . SER A 1 154 ? -34.959 -8.520 61.198 1.00 47.91 154 SER A O 1
ATOM 1049 N N . THR A 1 155 ? -33.453 -7.568 59.871 1.00 40.62 155 THR A N 1
ATOM 1050 C CA . THR A 1 155 ? -32.505 -7.335 60.988 1.00 40.62 155 THR A CA 1
ATOM 1051 C C . THR A 1 155 ? -31.472 -6.273 60.632 1.00 40.62 155 THR A C 1
ATOM 1053 O O . THR A 1 155 ? -30.764 -6.436 59.642 1.00 40.62 155 THR A O 1
ATOM 1056 N N . ASP A 1 156 ? -31.424 -5.225 61.459 1.00 55.16 156 ASP A N 1
ATOM 1057 C CA . ASP A 1 156 ? -30.379 -4.207 61.627 1.00 55.16 156 ASP A CA 1
ATOM 1058 C C . ASP A 1 156 ? -29.066 -4.436 60.860 1.00 55.16 156 ASP A C 1
ATOM 1060 O O . ASP A 1 156 ? -28.393 -5.435 61.104 1.00 55.16 156 ASP A O 1
ATOM 1064 N N . LEU A 1 157 ? -28.680 -3.469 60.008 1.00 39.94 157 LEU A N 1
ATOM 1065 C CA . LEU A 1 157 ? -27.347 -2.834 59.954 1.00 39.94 157 LEU A CA 1
ATOM 1066 C C . LEU A 1 157 ? -27.273 -1.791 58.813 1.00 39.94 157 LEU A C 1
ATOM 1068 O O . LEU A 1 157 ? -27.564 -2.087 57.657 1.00 39.94 157 LEU A O 1
ATOM 1072 N N . VAL A 1 158 ? -26.845 -0.573 59.161 1.00 48.00 158 VAL A N 1
ATOM 1073 C CA . VAL A 1 158 ? -26.513 0.544 58.254 1.00 48.00 158 VAL A CA 1
ATOM 1074 C C . VAL A 1 158 ? -24.987 0.722 58.242 1.00 48.00 158 VAL A C 1
ATOM 1076 O O . VAL A 1 158 ? -24.411 0.775 59.328 1.00 48.00 158 VAL A O 1
ATOM 1079 N N . PRO A 1 159 ? -24.340 0.881 57.071 1.00 44.91 159 PRO A N 1
ATOM 1080 C CA . PRO A 1 159 ? -23.098 1.662 56.960 1.00 44.91 159 PRO A CA 1
ATOM 1081 C C . PRO A 1 159 ? -23.268 2.795 55.916 1.00 44.91 159 PRO A C 1
ATOM 1083 O O . PRO A 1 159 ? -23.849 2.569 54.860 1.00 44.91 159 PRO A O 1
ATOM 1086 N N . GLU A 1 160 ? -22.981 4.083 56.155 1.00 64.12 160 GLU A N 1
ATOM 1087 C CA . GLU A 1 160 ? -21.821 4.816 56.731 1.00 64.12 160 GLU A CA 1
ATOM 1088 C C . GLU A 1 160 ? -20.810 5.376 55.693 1.00 64.12 160 GLU A C 1
ATOM 1090 O O . GLU A 1 160 ? -19.631 5.562 55.976 1.00 64.12 160 GLU A O 1
ATOM 1095 N N . LEU A 1 161 ? -21.289 5.776 54.504 1.00 60.81 161 LEU A N 1
ATOM 1096 C CA . LEU A 1 161 ? -20.730 6.950 53.816 1.00 60.81 161 LEU A CA 1
ATOM 1097 C C . LEU A 1 161 ? -21.794 7.722 53.024 1.00 60.81 161 LEU A C 1
ATOM 1099 O O . LEU A 1 161 ? -22.111 7.399 51.887 1.00 60.81 161 LEU A O 1
ATOM 1103 N N . GLN A 1 162 ? -22.322 8.793 53.615 1.00 56.62 162 GLN A N 1
ATOM 1104 C CA . GLN A 1 162 ? -23.231 9.719 52.942 1.00 56.62 162 GLN A CA 1
ATOM 1105 C C . GLN A 1 162 ? -22.674 11.138 53.088 1.00 56.62 162 GLN A C 1
ATOM 1107 O O . GLN A 1 162 ? -22.649 11.680 54.191 1.00 56.62 162 GLN A O 1
ATOM 1112 N N . VAL A 1 163 ? -22.204 11.746 51.993 1.00 61.44 163 VAL A N 1
ATOM 1113 C CA . VAL A 1 163 ? -21.947 13.197 51.971 1.00 61.44 163 VAL A CA 1
ATOM 1114 C C . VAL A 1 163 ? -23.238 13.869 51.567 1.00 61.44 163 VAL A C 1
ATOM 1116 O O . VAL A 1 163 ? -23.620 13.841 50.397 1.00 61.44 163 VAL A O 1
ATOM 1119 N N . LEU A 1 164 ? -23.918 14.465 52.536 1.00 58.38 164 LEU A N 1
ATOM 1120 C CA . LEU A 1 164 ? -25.104 15.261 52.270 1.00 58.38 164 LEU A CA 1
ATOM 1121 C C . LEU A 1 164 ? -24.784 16.731 52.471 1.00 58.38 164 LEU A C 1
ATOM 1123 O O . LEU A 1 164 ? -24.338 17.140 53.543 1.00 58.38 164 LEU A O 1
ATOM 1127 N N . GLY A 1 165 ? -25.075 17.521 51.444 1.00 50.12 165 GLY A N 1
ATOM 1128 C CA . GLY A 1 165 ? -25.241 18.958 51.557 1.00 50.12 165 GLY A CA 1
ATOM 1129 C C . GLY A 1 165 ? -26.608 19.401 51.072 1.00 50.12 165 GLY A C 1
ATOM 1130 O O . GLY A 1 165 ? -27.279 18.689 50.324 1.00 50.12 165 GLY A O 1
ATOM 1131 N N . THR A 1 166 ? -27.038 20.569 51.533 1.00 49.59 166 THR A N 1
ATOM 1132 C CA . THR A 1 166 ? -28.265 21.201 51.025 1.00 49.59 166 THR A CA 1
ATOM 1133 C C . THR A 1 166 ? -27.936 22.105 49.831 1.00 49.59 166 THR A C 1
ATOM 1135 O O . THR A 1 166 ? -26.798 22.158 49.381 1.00 49.59 166 THR A O 1
ATOM 1138 N N . ALA A 1 167 ? -28.919 22.826 49.284 1.00 46.34 167 ALA A N 1
ATOM 1139 C CA . ALA A 1 167 ? -28.669 23.803 48.217 1.00 46.34 167 ALA A CA 1
ATOM 1140 C C . ALA A 1 167 ? -27.847 25.032 48.681 1.00 46.34 167 ALA A C 1
ATOM 1142 O O . ALA A 1 167 ? -27.378 25.804 47.845 1.00 46.34 167 ALA A O 1
ATOM 1143 N N . ALA A 1 168 ? -27.679 25.232 49.995 1.00 50.72 168 ALA A N 1
ATOM 1144 C CA . ALA A 1 168 ? -26.670 26.133 50.555 1.00 50.72 168 ALA A CA 1
ATOM 1145 C C . ALA A 1 168 ? -25.303 25.424 50.598 1.00 50.72 168 ALA A C 1
ATOM 1147 O O . ALA A 1 168 ? -25.261 24.200 50.630 1.00 50.72 168 ALA A O 1
ATOM 1148 N N . ALA A 1 169 ? -24.192 26.171 50.607 1.00 46.59 169 ALA A N 1
ATOM 1149 C CA . ALA A 1 169 ? -22.824 25.647 50.477 1.00 46.59 169 ALA A CA 1
ATOM 1150 C C . ALA A 1 169 ? -22.303 24.849 51.692 1.00 46.59 169 ALA A C 1
ATOM 1152 O O . ALA A 1 169 ? -21.138 24.970 52.049 1.00 46.59 169 ALA A O 1
ATOM 1153 N N . ASP A 1 170 ? -23.134 24.007 52.294 1.00 55.09 170 ASP A N 1
ATOM 1154 C CA . ASP A 1 170 ? -22.774 23.197 53.442 1.00 55.09 170 ASP A CA 1
ATOM 1155 C C . ASP A 1 170 ? -23.083 21.740 53.113 1.00 55.09 170 ASP A C 1
ATOM 1157 O O . ASP A 1 170 ? -24.243 21.359 52.944 1.00 55.09 170 ASP A O 1
ATOM 1161 N N . SER A 1 171 ? -22.022 20.941 52.998 1.00 51.28 171 SER A N 1
ATOM 1162 C CA . SER A 1 171 ? -22.064 19.478 52.939 1.00 51.28 171 SER A CA 1
ATOM 1163 C C . SER A 1 171 ? -21.264 18.931 54.111 1.00 51.28 171 SER A C 1
ATOM 1165 O O . SER A 1 171 ? -20.155 19.410 54.352 1.00 51.28 171 SER A O 1
ATOM 1167 N N . SER A 1 172 ? -21.790 17.946 54.838 1.00 56.56 172 SER A N 1
ATOM 1168 C CA . SER A 1 172 ? -21.039 17.287 55.908 1.00 56.56 172 SER A CA 1
ATOM 1169 C C . SER A 1 172 ? -20.924 15.788 55.671 1.00 56.56 172 SER A C 1
ATOM 1171 O O . SER A 1 172 ? -21.778 15.147 55.057 1.00 56.56 172 SER A O 1
ATOM 1173 N N . MET A 1 173 ? -19.805 15.250 56.137 1.00 62.19 173 MET A N 1
ATOM 1174 C CA . MET A 1 173 ? -19.477 13.836 56.106 1.00 62.19 173 MET A CA 1
ATOM 1175 C C . MET A 1 173 ? -18.827 13.542 57.453 1.00 62.19 173 MET A C 1
ATOM 1177 O O . MET A 1 173 ? -17.827 14.173 57.800 1.00 62.19 173 MET A O 1
ATOM 1181 N N . LEU A 1 174 ? -19.417 12.647 58.240 1.00 55.81 174 LEU A N 1
ATOM 1182 C CA . LEU A 1 174 ? -18.819 12.202 59.492 1.00 55.81 174 LEU A CA 1
ATOM 1183 C C . LEU A 1 174 ? -18.333 10.775 59.305 1.00 55.81 174 LEU A C 1
ATOM 1185 O O . LEU A 1 174 ? -19.116 9.902 58.947 1.00 55.81 174 LEU A O 1
ATOM 1189 N N . LEU A 1 175 ? -17.044 10.572 59.556 1.00 62.12 175 LEU A N 1
ATOM 1190 C CA . LEU A 1 175 ? -16.415 9.266 59.503 1.00 62.12 175 LEU A CA 1
ATOM 1191 C C . LEU A 1 175 ? -15.781 8.976 60.854 1.00 62.12 175 LEU A C 1
ATOM 1193 O O . LEU A 1 175 ? -14.851 9.672 61.270 1.00 62.12 175 LEU A O 1
ATOM 1197 N N . ALA A 1 176 ? -16.295 7.962 61.539 1.00 51.09 176 ALA A N 1
ATOM 1198 C CA . ALA A 1 176 ? -15.723 7.481 62.782 1.00 51.09 176 ALA A CA 1
ATOM 1199 C C . ALA A 1 176 ? -15.335 6.010 62.629 1.00 51.09 176 ALA A C 1
ATOM 1201 O O . ALA A 1 176 ? -16.126 5.183 62.193 1.00 51.09 176 ALA A O 1
ATOM 1202 N N . ALA A 1 177 ? -14.103 5.682 63.010 1.00 51.53 177 ALA A N 1
ATOM 1203 C CA . ALA A 1 177 ? -13.637 4.306 63.099 1.00 51.53 177 ALA A CA 1
ATOM 1204 C C . ALA A 1 177 ? -13.545 3.907 64.574 1.00 51.53 177 ALA A C 1
ATOM 1206 O O . ALA A 1 177 ? -12.890 4.595 65.359 1.00 51.53 177 ALA A O 1
ATOM 1207 N N . PHE A 1 178 ? -14.156 2.781 64.946 1.00 52.19 178 PHE A N 1
ATOM 1208 C CA . PHE A 1 178 ? -14.029 2.211 66.287 1.00 52.19 178 PHE A CA 1
ATOM 1209 C C . PHE A 1 178 ? -13.372 0.829 66.232 1.00 52.19 178 PHE A C 1
ATOM 1211 O O . PHE A 1 178 ? -13.760 -0.034 65.449 1.00 52.19 178 PHE A O 1
ATOM 1218 N N . SER A 1 179 ? -12.355 0.639 67.079 1.00 53.47 179 SER A N 1
ATOM 1219 C CA . SER A 1 179 ? -11.610 -0.614 67.244 1.00 53.47 179 SER A CA 1
ATOM 1220 C C . SER A 1 179 ? -12.241 -1.465 68.342 1.00 53.47 179 SER A C 1
ATOM 1222 O O . SER A 1 179 ? -12.478 -0.971 69.444 1.00 53.47 179 SER A O 1
ATOM 1224 N N . THR A 1 180 ? -12.460 -2.755 68.081 1.00 45.56 180 THR A N 1
ATOM 1225 C CA . THR A 1 180 ? -12.899 -3.712 69.113 1.00 45.56 180 THR A CA 1
ATOM 1226 C C . THR A 1 180 ? -11.741 -4.336 69.886 1.00 45.56 180 THR A C 1
ATOM 1228 O O . THR A 1 180 ? -11.976 -5.043 70.861 1.00 45.56 180 THR A O 1
ATOM 1231 N N . THR A 1 181 ? -10.495 -4.066 69.495 1.00 49.78 181 THR A N 1
ATOM 1232 C CA . THR A 1 181 ? -9.317 -4.431 70.288 1.00 49.78 181 THR A CA 1
ATOM 1233 C C . THR A 1 181 ? -8.785 -3.173 70.955 1.00 49.78 181 THR A C 1
ATOM 1235 O O . THR A 1 181 ? -7.704 -2.683 70.641 1.00 49.78 181 THR A O 1
ATOM 1238 N N . ALA A 1 182 ? -9.587 -2.610 71.852 1.00 49.06 182 ALA A N 1
ATOM 1239 C CA . ALA A 1 182 ? -9.035 -1.798 72.919 1.00 49.06 182 ALA A CA 1
ATOM 1240 C C . ALA A 1 182 ? -8.599 -2.763 74.029 1.00 49.06 182 ALA A C 1
ATOM 1242 O O . ALA A 1 182 ? -9.419 -3.236 74.815 1.00 49.06 182 ALA A O 1
ATOM 1243 N N . THR A 1 183 ? -7.311 -3.095 74.050 1.00 50.72 183 THR A N 1
ATOM 1244 C CA . THR A 1 183 ? -6.604 -3.132 75.336 1.00 50.72 183 THR A CA 1
ATOM 1245 C C . THR A 1 183 ? -6.056 -1.747 75.593 1.00 50.72 183 THR A C 1
ATOM 1247 O O . THR A 1 183 ? -5.429 -1.222 74.643 1.00 50.72 183 THR A O 1
#

Radius of gyration: 42.58 Å; chains: 1; bounding box: 70×44×148 Å

Foldseek 3Di:
DDPPDDDPDPPPDDPVNDDPPPDDPVNDDPPDDDDPVNDDDEDFQWDFDQDPVRDTDTDADDQQWGAGSVRDIDGDPPRDDPVNQPPPHPDDPVNDPDDPDAQFDDPDVDTDGDDPHPVDPDDPDDPDDVPPPDFADDQDDDPDGDGGDPDPDDDDDDDDFDFDDDPPPDTDGDHDDDDPPDD

Organism: NCBI:txid408172